Protein AF-Q1D3W8-F1 (afdb_monomer_lite)

Sequence (154 aa):
MIDARYLDVTRPRIMPKLNIAISLLCLLAAVSLGCSSSATGTASRRDAYALASCTDTVSCCVQRNPAVPEACGLTASEAAAYTATMDAAMQHAQDKAKEEEDDAEDGWREHCTNTYVACRDQKKPRWDGDCYACFRYCEGQRQWPFELCSRRSR

Secondary structure (DSSP, 8-state):
-------------------STTTTTSTTSS------------TTSSHHHHT---SSHHHHHHHH-TT-GGGGT--HHHHHHHHHHHHHHHHHHHHHHHHHHHTT-SSHHHHHHHHHHHHHH-SSSPBPS-HHHHHHHHHHHSS--TTTS-B---

Organism: Myxococcus xanthus (strain DK1622) (NCBI:txid246197)

Structure (mmCIF, N/CA/C/O backbone):
data_AF-Q1D3W8-F1
#
_entry.id   AF-Q1D3W8-F1
#
loop_
_atom_site.group_PDB
_atom_site.id
_atom_site.type_symbol
_atom_site.label_atom_id
_atom_site.label_alt_id
_atom_site.label_comp_id
_atom_site.label_asym_id
_atom_site.label_entity_id
_atom_site.label_seq_id
_atom_site.pdbx_PDB_ins_code
_atom_site.Cartn_x
_atom_site.Cartn_y
_atom_site.Cartn_z
_atom_site.occupancy
_atom_site.B_iso_or_equiv
_atom_site.auth_seq_id
_atom_site.auth_comp_id
_atom_site.auth_asym_id
_atom_site.auth_atom_id
_atom_site.pdbx_PDB_model_num
ATOM 1 N N . MET A 1 1 ? -41.677 -79.285 1.539 1.00 35.38 1 MET A N 1
ATOM 2 C CA . MET A 1 1 ? -41.194 -79.865 2.807 1.00 35.38 1 MET A CA 1
ATOM 3 C C . MET A 1 1 ? -40.603 -78.741 3.650 1.00 35.38 1 MET A C 1
ATOM 5 O O . MET A 1 1 ? -39.560 -78.228 3.288 1.00 35.38 1 MET A O 1
ATOM 9 N N . ILE A 1 2 ? -41.363 -78.364 4.684 1.00 40.16 2 ILE A N 1
ATOM 10 C CA . ILE A 1 2 ? -41.012 -77.828 6.016 1.00 40.16 2 ILE A CA 1
ATOM 11 C C . ILE A 1 2 ? -40.149 -76.551 6.133 1.00 40.16 2 ILE A C 1
ATOM 13 O O . ILE A 1 2 ? -38.942 -76.550 5.915 1.00 40.16 2 ILE A O 1
ATOM 17 N N . ASP A 1 3 ? -40.848 -75.506 6.592 1.00 30.25 3 ASP A N 1
ATOM 18 C CA . ASP A 1 3 ? -40.432 -74.233 7.186 1.00 30.25 3 ASP A CA 1
ATOM 19 C C . ASP A 1 3 ? -39.295 -74.303 8.219 1.00 30.25 3 ASP A C 1
ATOM 21 O O . ASP A 1 3 ? -39.303 -75.133 9.126 1.00 30.25 3 ASP A O 1
ATOM 25 N N . ALA A 1 4 ? -38.403 -73.309 8.167 1.00 36.09 4 ALA A N 1
ATOM 26 C CA . ALA A 1 4 ? -37.430 -72.994 9.211 1.00 36.09 4 ALA A CA 1
ATOM 27 C C . ALA A 1 4 ? -37.754 -71.624 9.847 1.00 36.09 4 ALA A C 1
ATOM 29 O O . ALA A 1 4 ? -37.249 -70.580 9.439 1.00 36.09 4 ALA A O 1
ATOM 30 N N . ARG A 1 5 ? -38.613 -71.636 10.868 1.00 43.34 5 ARG A N 1
ATOM 31 C CA . ARG A 1 5 ? -38.660 -70.655 11.972 1.00 43.34 5 ARG A CA 1
ATOM 32 C C . ARG A 1 5 ? -38.143 -71.417 13.208 1.00 43.34 5 ARG A C 1
ATOM 34 O O . ARG A 1 5 ? -38.392 -72.610 13.287 1.00 43.34 5 ARG A O 1
ATOM 41 N N . TYR A 1 6 ? -37.455 -70.913 14.227 1.00 38.12 6 TYR A N 1
ATOM 42 C CA . TYR A 1 6 ? -37.295 -69.600 14.857 1.00 38.12 6 TYR A CA 1
ATOM 43 C C . TYR A 1 6 ? -36.275 -69.874 16.002 1.00 38.12 6 TYR A C 1
ATOM 45 O O . TYR A 1 6 ? -36.402 -70.912 16.647 1.00 38.12 6 TYR A O 1
ATOM 53 N N . LEU A 1 7 ? -35.191 -69.125 16.219 1.00 41.69 7 LEU A N 1
ATOM 54 C CA . LEU A 1 7 ? -35.002 -68.107 17.281 1.00 41.69 7 LEU A CA 1
ATOM 55 C C . LEU A 1 7 ? -33.480 -67.837 17.305 1.00 41.69 7 LEU A C 1
ATOM 57 O O . LEU A 1 7 ? -32.701 -68.782 17.366 1.00 41.69 7 LEU A O 1
ATOM 61 N N . ASP A 1 8 ? -33.006 -66.650 16.940 1.00 39.00 8 ASP A N 1
ATOM 62 C CA . ASP A 1 8 ? -32.802 -65.473 17.802 1.00 39.00 8 ASP A CA 1
ATOM 63 C C . ASP A 1 8 ? -31.707 -65.668 18.871 1.00 39.00 8 ASP A C 1
ATOM 65 O O . ASP A 1 8 ? -31.809 -66.547 19.723 1.00 39.00 8 ASP A O 1
ATOM 69 N N . VAL A 1 9 ? -30.674 -64.816 18.788 1.00 41.97 9 VAL A N 1
ATOM 70 C CA . VAL A 1 9 ? -30.080 -64.004 19.873 1.00 41.97 9 VAL A CA 1
ATOM 71 C C . VAL A 1 9 ? -28.566 -63.776 19.625 1.00 41.97 9 VAL A C 1
ATOM 73 O O . VAL A 1 9 ? -27.784 -64.705 19.458 1.00 41.97 9 VAL A O 1
ATOM 76 N N . THR A 1 10 ? -28.212 -62.480 19.583 1.00 41.56 10 THR A N 1
ATOM 77 C CA . THR A 1 10 ? -26.896 -61.802 19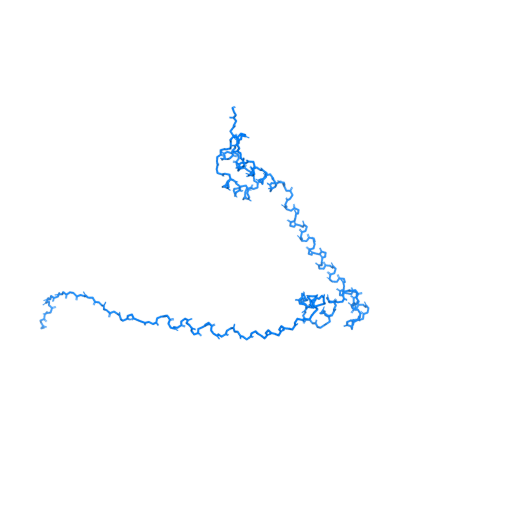.744 1.00 41.56 10 THR A CA 1
ATOM 78 C C . THR A 1 10 ? -25.791 -61.850 18.661 1.00 41.56 10 THR A C 1
ATOM 80 O O . THR A 1 10 ? -24.896 -62.687 18.633 1.00 41.56 10 THR A O 1
ATOM 83 N N . ARG A 1 11 ? -25.732 -60.757 17.874 1.00 45.66 11 ARG A N 1
ATOM 84 C CA . ARG A 1 11 ? -24.494 -60.102 17.364 1.00 45.66 11 ARG A CA 1
ATOM 85 C C . ARG A 1 11 ? -23.632 -59.598 18.551 1.00 45.66 11 ARG A C 1
ATOM 87 O O . ARG A 1 11 ? -24.236 -59.208 19.548 1.00 45.66 11 ARG A O 1
ATOM 94 N N . PRO A 1 12 ? -22.281 -59.495 18.455 1.00 45.91 12 PRO A N 1
ATOM 95 C CA . PRO A 1 12 ? -21.627 -58.518 17.569 1.00 45.91 12 PRO A CA 1
ATOM 96 C C . PRO A 1 12 ? -20.329 -58.962 16.858 1.00 45.91 12 PRO A C 1
ATOM 98 O O . PRO A 1 12 ? -19.576 -59.819 17.305 1.00 45.91 12 PRO A O 1
ATOM 101 N N . ARG A 1 13 ? -20.069 -58.291 15.724 1.00 52.28 13 ARG A N 1
ATOM 102 C CA . ARG A 1 13 ? -18.832 -58.331 14.925 1.00 52.28 13 ARG A CA 1
ATOM 103 C C . ARG A 1 13 ? -17.645 -57.797 15.730 1.00 52.28 13 ARG A C 1
ATOM 105 O O . ARG A 1 13 ? -17.684 -56.651 16.170 1.00 52.28 13 ARG A O 1
ATOM 112 N N . ILE A 1 14 ? -16.561 -58.563 15.790 1.00 49.25 14 ILE A N 1
ATOM 113 C CA . ILE A 1 14 ? -15.244 -58.093 16.233 1.00 49.25 14 ILE A CA 1
ATOM 114 C C . ILE A 1 14 ? -14.344 -58.062 14.989 1.00 49.25 14 ILE A C 1
ATOM 116 O O . ILE A 1 14 ? -13.954 -59.105 14.474 1.00 49.25 14 ILE A O 1
ATOM 120 N N . MET A 1 15 ? -14.081 -56.864 14.458 1.00 51.84 15 MET A N 1
ATOM 121 C CA . MET A 1 15 ? -13.078 -56.631 13.408 1.00 51.84 15 MET A CA 1
ATOM 122 C C . MET A 1 15 ? -11.707 -56.416 14.067 1.00 51.84 15 MET A C 1
ATOM 124 O O . MET A 1 15 ? -11.631 -55.665 15.046 1.00 51.84 15 MET A O 1
ATOM 128 N N . PRO A 1 16 ? -10.620 -57.016 13.552 1.00 48.94 16 PRO A N 1
ATOM 129 C CA . PRO A 1 16 ? -9.283 -56.777 14.076 1.00 48.94 16 PRO A CA 1
ATOM 130 C C . PRO A 1 16 ? -8.815 -55.356 13.728 1.00 48.94 16 PRO A C 1
ATOM 132 O O . PRO A 1 16 ? -8.608 -55.002 12.569 1.00 48.94 16 PRO A O 1
ATOM 135 N N . LYS A 1 17 ? -8.645 -54.538 14.771 1.00 51.78 17 LYS A N 1
ATOM 136 C CA . LYS A 1 17 ? -7.825 -53.323 14.770 1.00 51.78 17 LYS A CA 1
ATOM 137 C C . LYS A 1 17 ? -6.354 -53.730 14.657 1.00 51.78 17 LYS A C 1
ATOM 139 O O . LYS A 1 17 ? -5.871 -54.347 15.598 1.00 51.78 17 LYS A O 1
ATOM 144 N N . LEU A 1 18 ? -5.646 -53.329 13.598 1.00 50.81 18 LEU A N 1
ATOM 145 C CA . LEU A 1 18 ? -4.261 -52.832 13.681 1.00 50.81 18 LEU A CA 1
ATOM 146 C C . LEU A 1 18 ? -3.750 -52.333 12.316 1.00 50.81 18 LEU A C 1
ATOM 148 O O . LEU A 1 18 ? -4.021 -52.940 11.288 1.00 50.81 18 LEU A O 1
ATOM 152 N N . ASN A 1 19 ? -2.923 -51.284 12.367 1.00 54.88 19 ASN A N 1
ATOM 153 C CA . ASN A 1 19 ? -1.939 -50.866 11.353 1.00 54.88 19 ASN A CA 1
ATOM 154 C C . ASN A 1 19 ? -2.360 -49.951 10.191 1.00 54.88 19 ASN A C 1
ATOM 156 O O . ASN A 1 19 ? -1.975 -50.169 9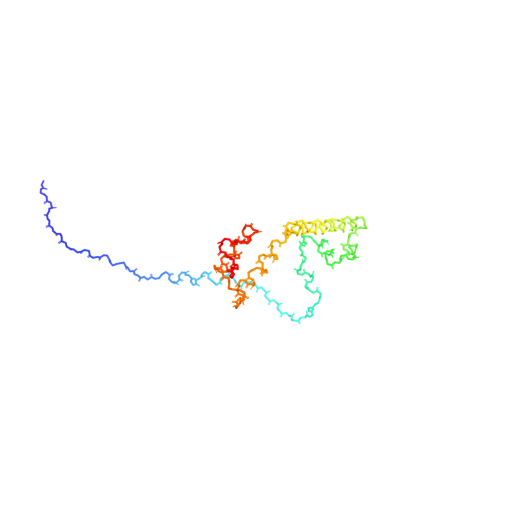.050 1.00 54.88 19 ASN A O 1
ATOM 160 N N . ILE A 1 20 ? -2.998 -48.818 10.505 1.00 55.69 20 ILE A N 1
ATOM 161 C CA . ILE A 1 20 ? -2.997 -47.631 9.616 1.00 55.69 20 ILE A CA 1
ATOM 162 C C . ILE A 1 20 ? -1.779 -46.718 9.895 1.00 55.69 20 ILE A C 1
ATOM 164 O O . ILE A 1 20 ? -1.307 -46.012 9.010 1.00 55.69 20 ILE A O 1
ATOM 168 N N . ALA A 1 21 ? -1.192 -46.782 11.096 1.00 55.66 21 ALA A N 1
ATOM 169 C CA . ALA A 1 21 ? -0.099 -45.893 11.510 1.00 55.66 21 ALA A CA 1
ATOM 170 C C . ALA A 1 21 ? 1.268 -46.193 10.858 1.00 55.66 21 ALA A C 1
ATOM 172 O O . ALA A 1 21 ? 2.124 -45.317 10.813 1.00 55.66 21 ALA A O 1
ATOM 173 N N . ILE A 1 22 ? 1.483 -47.403 10.326 1.00 53.94 22 ILE A N 1
ATOM 174 C CA . ILE A 1 22 ? 2.784 -47.804 9.754 1.00 53.94 22 ILE A CA 1
ATOM 175 C C . ILE A 1 22 ? 2.939 -47.310 8.303 1.00 53.94 22 ILE A C 1
ATOM 177 O O . ILE A 1 22 ? 4.043 -46.987 7.878 1.00 53.94 22 ILE A O 1
ATOM 181 N N . SER A 1 23 ? 1.838 -47.162 7.555 1.00 52.19 23 SER A N 1
ATOM 182 C CA . SER A 1 23 ? 1.871 -46.707 6.152 1.00 52.19 23 SER A CA 1
ATOM 183 C C . SER A 1 23 ? 2.212 -45.217 5.989 1.00 52.19 23 SER A C 1
ATOM 185 O O . SER A 1 23 ? 2.743 -44.818 4.958 1.00 52.19 23 SER A O 1
ATOM 187 N N . LEU A 1 24 ? 1.963 -44.391 7.010 1.00 55.06 24 LEU A N 1
ATOM 188 C CA . LEU A 1 24 ? 2.238 -42.947 6.971 1.00 55.06 24 LEU A CA 1
ATOM 189 C C . LEU A 1 24 ? 3.702 -42.577 7.266 1.00 55.06 24 LEU A C 1
ATOM 191 O O . LEU A 1 24 ? 4.128 -41.480 6.919 1.00 55.06 24 LEU A O 1
ATOM 195 N N . LEU A 1 25 ? 4.491 -43.481 7.853 1.00 53.31 25 LEU A N 1
ATOM 196 C CA . LEU A 1 25 ? 5.896 -43.224 8.199 1.00 53.31 25 LEU A CA 1
ATOM 197 C C . LEU A 1 25 ? 6.873 -43.440 7.029 1.00 53.31 25 LEU A C 1
ATOM 199 O O . LEU A 1 25 ? 7.966 -42.884 7.047 1.00 53.31 25 LEU A O 1
ATOM 203 N N . CYS A 1 26 ? 6.488 -44.178 5.983 1.00 49.09 26 CYS A N 1
ATOM 204 C CA . CYS A 1 26 ? 7.354 -44.419 4.820 1.00 49.09 26 CYS A CA 1
ATOM 205 C C . CYS A 1 26 ? 7.284 -43.325 3.739 1.00 49.09 26 CYS A C 1
ATOM 207 O O . CYS A 1 26 ? 8.179 -43.248 2.902 1.00 49.09 26 CYS A O 1
ATOM 209 N N . LEU A 1 27 ? 6.266 -42.459 3.752 1.00 50.00 27 LEU A N 1
ATOM 210 C CA . LEU A 1 27 ? 6.084 -41.408 2.738 1.00 50.00 27 LEU A CA 1
ATOM 211 C C . LEU A 1 27 ? 6.847 -40.102 3.034 1.00 50.00 27 LEU A C 1
ATOM 213 O O . LEU A 1 27 ? 6.928 -39.240 2.166 1.00 50.00 27 LEU A O 1
ATOM 217 N N . LEU A 1 28 ? 7.449 -39.956 4.220 1.00 56.69 28 LEU A N 1
ATOM 218 C CA . LEU A 1 28 ? 8.153 -38.731 4.637 1.00 56.69 28 LEU A CA 1
ATOM 219 C C . LEU A 1 28 ? 9.679 -38.758 4.415 1.00 56.69 28 LEU A C 1
ATOM 221 O O . LEU A 1 28 ? 10.345 -37.765 4.686 1.00 56.69 28 LEU A O 1
ATOM 225 N N . ALA A 1 29 ? 10.249 -39.855 3.906 1.00 55.72 29 ALA A N 1
ATOM 226 C CA . ALA A 1 29 ? 11.705 -40.031 3.814 1.00 55.72 29 ALA A CA 1
ATOM 227 C C . ALA A 1 29 ? 12.320 -39.759 2.422 1.00 55.72 29 ALA A C 1
ATOM 229 O O . ALA A 1 29 ? 13.510 -39.992 2.234 1.00 55.72 29 ALA A O 1
ATOM 230 N N . ALA A 1 30 ? 11.548 -39.272 1.441 1.00 55.53 30 ALA A N 1
ATOM 231 C CA . ALA A 1 30 ? 12.008 -39.142 0.049 1.00 55.53 30 ALA A CA 1
ATOM 232 C C . ALA A 1 30 ? 12.100 -37.697 -0.492 1.00 55.53 30 ALA A C 1
ATOM 234 O O . ALA A 1 30 ? 12.160 -37.510 -1.704 1.00 55.53 30 ALA A O 1
ATOM 235 N N . VAL A 1 31 ? 12.144 -36.668 0.368 1.00 57.97 31 VAL A N 1
ATOM 236 C CA . VAL A 1 31 ? 12.317 -35.259 -0.061 1.00 57.97 31 VAL A CA 1
ATOM 237 C C . VAL A 1 31 ? 13.461 -34.578 0.699 1.00 57.97 31 VAL A C 1
ATOM 239 O O . VAL A 1 31 ? 13.290 -33.556 1.354 1.00 57.97 31 VAL A O 1
ATOM 242 N N . SER A 1 32 ? 14.663 -35.150 0.627 1.00 62.38 32 SER A N 1
ATOM 243 C CA . SER A 1 32 ? 15.880 -34.478 1.104 1.00 62.38 32 SER A CA 1
ATOM 244 C C . SER A 1 32 ? 17.098 -34.822 0.244 1.00 62.38 32 SER A C 1
ATOM 246 O O . SER A 1 32 ? 18.098 -35.346 0.725 1.00 62.38 32 SER A O 1
ATOM 248 N N . LEU A 1 33 ? 17.011 -34.502 -1.047 1.00 60.25 33 LEU A N 1
ATOM 249 C CA . LEU A 1 33 ? 18.172 -34.318 -1.924 1.00 60.25 33 LEU A CA 1
ATOM 250 C C . LEU A 1 33 ? 18.248 -32.837 -2.326 1.00 60.25 33 LEU A C 1
ATOM 252 O O . LEU A 1 33 ? 18.194 -32.476 -3.495 1.00 60.25 33 LEU A O 1
ATOM 256 N N . GLY A 1 34 ? 18.324 -31.967 -1.317 1.00 55.47 34 GLY A N 1
ATOM 257 C CA . GLY A 1 34 ? 18.791 -30.593 -1.473 1.00 55.47 34 GLY A CA 1
ATOM 258 C C . GLY A 1 34 ? 20.296 -30.573 -1.234 1.00 55.47 34 GLY A C 1
ATOM 259 O O . GLY A 1 34 ? 20.751 -30.819 -0.119 1.00 55.47 34 GLY A O 1
ATOM 260 N N . CYS A 1 35 ? 21.080 -30.327 -2.280 1.00 58.41 35 CYS A N 1
ATOM 261 C CA . CYS A 1 35 ? 22.530 -30.195 -2.181 1.00 58.41 35 CYS A CA 1
ATOM 262 C C . CYS A 1 35 ? 22.870 -28.832 -1.547 1.00 58.41 35 CYS A C 1
ATOM 264 O O . CYS A 1 35 ? 23.076 -27.844 -2.247 1.00 58.41 35 CYS A O 1
ATOM 266 N N . SER A 1 36 ? 22.879 -28.745 -0.214 1.00 51.69 36 SER A N 1
ATOM 267 C CA . SER A 1 36 ? 23.305 -27.541 0.512 1.00 51.69 36 SER A CA 1
ATOM 268 C C . SER A 1 36 ? 24.830 -27.493 0.620 1.00 51.69 36 SER A C 1
ATOM 270 O O . SER A 1 36 ? 25.419 -27.970 1.587 1.00 51.69 36 SER A O 1
ATOM 272 N N . SER A 1 37 ? 25.491 -26.893 -0.369 1.00 59.91 37 SER A N 1
ATOM 273 C CA . SER A 1 37 ? 26.882 -26.449 -0.229 1.00 59.91 37 SER A CA 1
ATOM 274 C C . SER A 1 37 ? 26.911 -25.069 0.431 1.00 59.91 37 SER A C 1
ATOM 276 O O . SER A 1 37 ? 26.940 -24.043 -0.244 1.00 59.91 37 SER A O 1
ATOM 278 N N . SER A 1 38 ? 26.903 -25.036 1.764 1.00 52.66 38 SER A N 1
ATOM 279 C CA . SER A 1 38 ? 27.143 -23.806 2.526 1.00 52.66 38 SER A CA 1
ATOM 280 C C . SER A 1 38 ? 28.644 -23.618 2.736 1.00 52.66 38 SER A C 1
ATOM 282 O O . SER A 1 38 ? 29.230 -24.196 3.646 1.00 52.66 38 SER A O 1
ATOM 284 N N . ALA A 1 39 ? 29.270 -22.797 1.891 1.00 56.78 39 ALA A N 1
ATOM 285 C CA . ALA A 1 39 ? 30.585 -22.220 2.152 1.00 56.78 39 ALA A CA 1
ATOM 286 C C . ALA A 1 39 ? 30.415 -20.709 2.344 1.00 56.78 39 ALA A C 1
ATOM 288 O O . ALA A 1 39 ? 30.106 -19.976 1.402 1.00 56.78 39 ALA A O 1
ATOM 289 N N . THR A 1 40 ? 30.584 -20.253 3.584 1.00 55.50 40 THR A N 1
ATOM 290 C CA . THR A 1 40 ? 30.511 -18.848 3.991 1.00 55.50 40 THR A CA 1
ATOM 291 C C . THR A 1 40 ? 31.607 -18.057 3.278 1.00 55.50 40 THR A C 1
ATOM 293 O O . THR A 1 40 ? 32.776 -18.114 3.644 1.00 55.50 40 THR A O 1
ATOM 296 N N . GLY A 1 41 ? 31.232 -17.334 2.224 1.00 45.25 41 GLY A N 1
ATOM 297 C CA . GLY A 1 41 ? 32.126 -16.474 1.458 1.00 45.25 41 GLY A CA 1
ATOM 298 C C . GLY A 1 41 ? 31.360 -15.275 0.915 1.00 45.25 41 GLY A C 1
ATOM 299 O O . GLY A 1 41 ? 30.535 -15.435 0.017 1.00 45.25 41 GLY A O 1
ATOM 300 N N . THR A 1 42 ? 31.629 -14.111 1.515 1.00 44.81 42 THR A N 1
ATOM 301 C CA . THR A 1 42 ? 31.351 -12.749 1.020 1.00 44.81 42 THR A CA 1
ATOM 302 C C . THR A 1 42 ? 29.980 -12.541 0.352 1.00 44.81 42 THR A C 1
ATOM 304 O O . THR A 1 42 ? 29.841 -12.427 -0.868 1.00 44.81 42 THR A O 1
ATOM 307 N N . ALA A 1 43 ? 28.946 -12.423 1.188 1.00 53.69 43 ALA A N 1
ATOM 308 C CA . ALA A 1 43 ? 27.640 -11.894 0.802 1.00 53.69 43 ALA A CA 1
ATOM 309 C C . ALA A 1 43 ? 27.769 -10.398 0.469 1.00 53.69 43 ALA A C 1
ATOM 311 O O . ALA A 1 43 ? 27.878 -9.557 1.356 1.00 53.69 43 ALA A O 1
ATOM 312 N N . SER A 1 44 ? 27.856 -10.082 -0.823 1.00 57.34 44 SER A N 1
ATOM 313 C CA . SER A 1 44 ? 27.576 -8.735 -1.344 1.00 57.34 44 SER A CA 1
ATOM 314 C C . SER A 1 44 ? 27.373 -8.746 -2.866 1.00 57.34 44 SER A C 1
ATOM 316 O O . SER A 1 44 ? 26.563 -7.996 -3.391 1.00 57.34 44 SER A O 1
ATOM 318 N N . ARG A 1 45 ? 28.029 -9.658 -3.608 1.00 50.44 45 ARG A N 1
ATOM 319 C CA . ARG A 1 45 ? 27.764 -9.847 -5.054 1.00 50.44 45 ARG A CA 1
ATOM 320 C C . ARG A 1 45 ? 26.762 -10.956 -5.370 1.00 50.44 45 ARG A C 1
ATOM 322 O O . ARG A 1 45 ? 26.152 -10.896 -6.434 1.00 50.44 45 ARG A O 1
ATOM 329 N N . ARG A 1 46 ? 26.633 -11.990 -4.533 1.00 45.91 46 ARG A N 1
ATOM 330 C CA . ARG A 1 46 ? 25.877 -13.208 -4.882 1.00 45.91 46 ARG A CA 1
ATOM 331 C C . ARG A 1 46 ? 24.357 -13.049 -4.834 1.00 45.91 46 ARG A C 1
ATOM 333 O O . ARG A 1 46 ? 23.688 -13.686 -5.637 1.00 45.91 46 ARG A O 1
ATOM 340 N N . ASP A 1 47 ? 23.827 -12.142 -4.023 1.00 49.88 47 ASP A N 1
ATOM 341 C CA . ASP A 1 47 ? 22.371 -11.975 -3.887 1.00 49.88 47 ASP A CA 1
ATOM 342 C C . ASP A 1 47 ? 21.723 -11.397 -5.154 1.00 49.88 47 ASP A C 1
ATOM 344 O O . ASP A 1 47 ? 20.636 -11.806 -5.547 1.00 49.88 47 ASP A O 1
ATOM 348 N N . ALA A 1 48 ? 22.452 -10.561 -5.899 1.00 50.34 48 ALA A N 1
ATOM 349 C CA . ALA A 1 48 ? 22.001 -10.085 -7.206 1.00 50.34 48 ALA A CA 1
ATOM 350 C C . ALA A 1 48 ? 22.083 -11.156 -8.323 1.00 50.34 48 ALA A C 1
ATOM 352 O O . ALA A 1 48 ? 21.594 -10.909 -9.418 1.00 50.34 48 ALA A O 1
ATOM 353 N N . TYR A 1 49 ? 22.727 -12.317 -8.104 1.00 51.31 49 TYR A N 1
ATOM 354 C CA . TYR A 1 49 ? 22.616 -13.463 -9.029 1.00 51.31 49 TYR A CA 1
ATOM 355 C C . TYR A 1 49 ? 21.354 -14.288 -8.735 1.00 51.31 49 TYR A C 1
ATOM 357 O O . TYR A 1 49 ? 20.813 -14.902 -9.644 1.00 51.31 49 TYR A O 1
ATOM 365 N N . ALA A 1 50 ? 20.893 -14.313 -7.481 1.00 52.19 50 ALA A N 1
ATOM 366 C CA . ALA A 1 50 ? 19.770 -15.143 -7.044 1.00 52.19 50 ALA A CA 1
ATOM 367 C C . ALA A 1 50 ? 18.388 -14.522 -7.333 1.00 52.19 50 ALA A C 1
ATOM 369 O O . ALA A 1 50 ? 17.387 -15.228 -7.300 1.00 52.19 50 ALA A O 1
ATOM 370 N N . LEU A 1 51 ? 18.339 -13.217 -7.625 1.00 57.00 51 LEU A N 1
ATOM 371 C CA . LEU A 1 51 ? 17.126 -12.459 -7.967 1.00 57.00 51 LEU A CA 1
ATOM 372 C C . LEU A 1 51 ? 16.889 -12.305 -9.477 1.00 57.00 51 LEU A C 1
ATOM 374 O O . LEU A 1 51 ? 15.897 -11.700 -9.878 1.00 57.00 51 LEU A O 1
ATOM 378 N N . ALA A 1 52 ? 17.791 -12.814 -10.318 1.00 58.97 52 ALA A N 1
ATOM 379 C CA . ALA A 1 52 ? 17.637 -12.710 -11.759 1.00 58.97 52 ALA A CA 1
ATOM 380 C C . ALA A 1 52 ? 16.565 -13.703 -12.252 1.00 58.97 52 ALA A C 1
ATOM 382 O O . ALA A 1 52 ? 16.741 -14.914 -12.148 1.00 58.97 52 ALA A O 1
ATOM 383 N N . SER A 1 53 ? 15.449 -13.194 -12.780 1.00 71.69 53 SER A N 1
ATOM 384 C CA . SER A 1 53 ? 14.336 -13.970 -13.362 1.00 71.69 53 SER A CA 1
ATOM 385 C C . SER A 1 53 ? 14.544 -14.309 -14.846 1.00 71.69 53 SER A C 1
ATOM 387 O O . SER A 1 53 ? 13.602 -14.670 -15.551 1.00 71.69 53 SER A O 1
ATOM 389 N N . CYS A 1 54 ? 15.760 -14.105 -15.340 1.00 81.12 54 CYS A N 1
ATOM 390 C CA . CYS A 1 54 ? 16.162 -14.300 -16.723 1.00 81.12 54 CYS A CA 1
ATOM 391 C C . CYS A 1 54 ? 16.035 -15.762 -17.188 1.00 81.12 54 CYS A C 1
ATOM 393 O O . CYS A 1 54 ? 16.238 -16.705 -16.423 1.00 81.12 54 CYS A O 1
ATOM 395 N N . THR A 1 55 ? 15.726 -15.947 -18.472 1.00 82.12 55 THR A N 1
ATOM 396 C CA . THR A 1 55 ? 15.531 -17.265 -19.102 1.00 82.12 55 THR A CA 1
ATOM 397 C C . THR A 1 55 ? 16.697 -17.681 -20.000 1.00 82.12 55 THR A C 1
ATOM 399 O O . THR A 1 55 ? 16.908 -18.873 -20.216 1.00 82.12 55 THR A O 1
ATOM 402 N N . ASP A 1 56 ? 17.488 -16.721 -20.479 1.00 85.75 56 ASP A N 1
ATOM 403 C CA . ASP A 1 56 ? 18.671 -16.938 -21.310 1.00 85.75 56 ASP A CA 1
ATOM 404 C C . ASP A 1 56 ? 19.919 -16.239 -20.742 1.00 85.75 56 ASP A C 1
ATOM 406 O O . ASP A 1 56 ? 19.848 -15.326 -19.915 1.00 85.75 56 ASP A O 1
ATOM 410 N N . THR A 1 57 ? 21.095 -16.678 -21.196 1.00 86.38 57 THR A N 1
ATOM 411 C CA . THR A 1 57 ? 22.392 -16.211 -20.686 1.00 86.38 57 THR A CA 1
ATOM 412 C C . THR A 1 57 ? 22.638 -14.721 -20.917 1.00 86.38 57 THR A C 1
ATOM 414 O O . THR A 1 57 ? 23.315 -14.091 -20.102 1.00 86.38 57 THR A O 1
ATOM 417 N N . VAL A 1 58 ? 22.104 -14.152 -22.003 1.00 87.44 58 VAL A N 1
ATOM 418 C CA . VAL A 1 58 ? 22.272 -12.732 -22.335 1.00 87.44 58 VAL A CA 1
ATOM 419 C C . VAL A 1 58 ? 21.389 -11.896 -21.415 1.00 87.44 58 VAL A C 1
ATOM 421 O O . VAL A 1 58 ? 21.902 -11.003 -20.743 1.00 87.44 58 VAL A O 1
ATOM 424 N N . SER A 1 59 ? 20.114 -12.258 -21.266 1.00 84.19 59 SER A N 1
ATOM 425 C CA . SER A 1 59 ? 19.187 -11.630 -20.318 1.00 84.19 59 SER A CA 1
ATOM 426 C C . SER A 1 59 ? 19.709 -11.686 -18.881 1.00 84.19 59 SER A C 1
ATOM 428 O O . SER A 1 59 ? 19.643 -10.691 -18.160 1.00 84.19 59 SER A O 1
ATOM 430 N N . CYS A 1 60 ? 20.304 -12.809 -18.465 1.00 87.31 60 CYS A N 1
ATOM 431 C CA . CYS A 1 60 ? 20.921 -12.923 -17.142 1.00 87.31 60 CYS A CA 1
ATOM 432 C C . CYS A 1 60 ? 22.127 -12.004 -16.969 1.00 87.31 60 CYS A C 1
ATOM 434 O O . CYS A 1 60 ? 22.318 -11.412 -15.904 1.00 87.31 60 CYS A O 1
ATOM 436 N N . CYS A 1 61 ? 22.953 -11.881 -18.006 1.00 89.06 61 CYS A N 1
ATOM 437 C CA . CYS A 1 61 ? 24.091 -10.980 -17.978 1.00 89.06 61 CYS A CA 1
ATOM 438 C C . CYS A 1 61 ? 23.639 -9.515 -17.903 1.00 89.06 61 CYS A C 1
ATOM 440 O O . CYS A 1 61 ? 24.186 -8.765 -17.093 1.00 89.06 61 CYS A O 1
ATOM 442 N N . VAL A 1 62 ? 22.621 -9.122 -18.676 1.00 87.88 62 VAL A N 1
ATOM 443 C CA . VAL A 1 62 ? 22.085 -7.752 -18.696 1.00 87.88 62 VAL A CA 1
ATOM 444 C C . VAL A 1 62 ? 21.426 -7.399 -17.370 1.00 87.88 62 VAL A C 1
ATOM 446 O O . VAL A 1 62 ? 21.765 -6.378 -16.781 1.00 87.88 62 VAL A O 1
ATOM 449 N N . GLN A 1 63 ? 20.561 -8.269 -16.839 1.00 84.06 63 GLN A N 1
ATOM 450 C CA . GLN A 1 63 ? 19.906 -8.049 -15.543 1.00 84.06 63 GLN A CA 1
ATOM 451 C C . GLN A 1 63 ? 20.925 -7.871 -14.412 1.00 84.06 63 GLN A C 1
ATOM 453 O O . GLN A 1 63 ? 20.684 -7.167 -13.433 1.00 84.06 63 GLN A O 1
ATOM 458 N N . ARG A 1 64 ? 22.099 -8.484 -14.566 1.00 84.62 64 ARG A N 1
ATOM 459 C CA . ARG A 1 64 ? 23.197 -8.369 -13.620 1.00 84.62 64 ARG A CA 1
ATOM 460 C C . ARG A 1 64 ? 24.117 -7.170 -13.851 1.00 84.62 64 ARG A C 1
ATOM 462 O O . ARG A 1 64 ? 24.755 -6.705 -12.906 1.00 84.62 64 ARG A O 1
ATOM 469 N N . ASN A 1 65 ? 24.202 -6.685 -15.082 1.00 84.88 65 ASN A N 1
ATOM 470 C CA . ASN A 1 65 ? 25.051 -5.565 -15.469 1.00 84.88 65 ASN A CA 1
ATOM 471 C C . ASN A 1 65 ? 24.225 -4.514 -16.231 1.00 84.88 65 ASN A C 1
ATOM 473 O O . ASN A 1 65 ? 24.547 -4.203 -17.379 1.00 84.88 65 ASN A O 1
ATOM 477 N N . PRO A 1 66 ? 23.181 -3.933 -15.608 1.00 80.19 66 PRO A N 1
ATOM 478 C CA . PRO A 1 66 ? 22.231 -3.067 -16.311 1.00 80.19 66 PRO A CA 1
ATOM 479 C C . PRO A 1 66 ? 22.870 -1.779 -16.849 1.00 80.19 66 PRO A C 1
ATOM 481 O O . PRO A 1 66 ? 22.357 -1.184 -17.786 1.00 80.19 66 PRO A O 1
ATOM 484 N 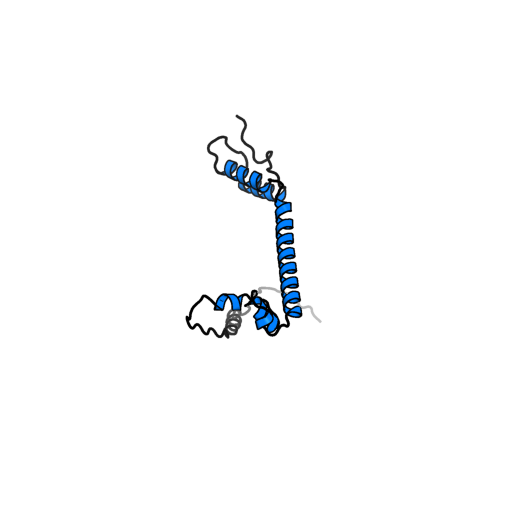N . ALA A 1 67 ? 24.005 -1.357 -16.284 1.00 83.88 67 ALA A N 1
ATOM 485 C CA . ALA A 1 67 ? 24.733 -0.171 -16.729 1.00 83.88 67 ALA A CA 1
ATOM 486 C C . ALA A 1 67 ? 25.606 -0.398 -17.979 1.00 83.88 67 ALA A C 1
ATOM 488 O O . ALA A 1 67 ? 26.056 0.580 -18.568 1.00 83.88 67 ALA A O 1
ATOM 489 N N . VAL A 1 68 ? 25.900 -1.654 -18.346 1.00 86.19 68 VAL A N 1
ATOM 490 C CA . VAL A 1 68 ? 26.806 -2.008 -19.461 1.00 86.19 68 VAL A CA 1
ATOM 491 C C . VAL A 1 68 ? 26.318 -3.251 -20.234 1.00 86.19 68 VAL A C 1
ATOM 493 O O . VAL A 1 68 ? 27.019 -4.265 -20.291 1.00 86.19 68 VAL A O 1
ATOM 496 N N . PRO A 1 69 ? 25.109 -3.221 -20.823 1.00 84.06 69 PRO A N 1
ATOM 497 C CA . PRO A 1 69 ? 24.532 -4.357 -21.552 1.00 84.06 69 PRO A CA 1
ATOM 498 C C . PRO A 1 69 ? 25.379 -4.821 -22.751 1.00 84.06 69 PRO A C 1
ATOM 500 O O . PRO A 1 69 ? 25.376 -6.004 -23.085 1.00 84.06 69 PRO A O 1
ATOM 503 N N . GLU A 1 70 ? 26.169 -3.942 -23.370 1.00 86.00 70 GLU A N 1
ATOM 504 C CA . GLU A 1 70 ? 27.057 -4.283 -24.491 1.00 86.00 70 GLU A CA 1
ATOM 505 C C . GLU A 1 70 ? 28.154 -5.277 -24.072 1.00 86.00 70 GLU A C 1
ATOM 507 O O . GLU A 1 70 ? 28.609 -6.096 -24.872 1.00 86.00 70 GLU A O 1
ATOM 512 N N . ALA A 1 71 ? 28.537 -5.281 -22.788 1.00 86.69 71 ALA A N 1
ATOM 513 C CA . ALA A 1 71 ? 29.486 -6.249 -22.238 1.00 86.69 71 ALA A CA 1
ATOM 514 C C . ALA A 1 71 ? 28.931 -7.688 -22.217 1.00 86.69 71 ALA A C 1
ATOM 516 O O . ALA A 1 71 ? 29.690 -8.637 -22.025 1.00 86.69 71 ALA A O 1
ATOM 517 N N . CYS A 1 72 ? 27.625 -7.859 -22.440 1.00 88.75 72 CYS A N 1
ATOM 518 C CA . CYS A 1 72 ? 26.945 -9.150 -22.504 1.00 88.75 72 CYS A CA 1
ATOM 519 C C . CYS A 1 72 ? 26.888 -9.749 -23.917 1.00 88.75 72 CYS A C 1
ATOM 521 O O . CYS A 1 72 ? 26.166 -10.719 -24.141 1.00 88.75 72 CYS A O 1
ATOM 523 N N . GLY A 1 73 ? 27.656 -9.191 -24.861 1.00 88.00 73 GLY A N 1
ATOM 524 C CA . GLY A 1 73 ? 27.695 -9.649 -26.252 1.00 88.00 73 GLY A CA 1
ATOM 525 C C . GLY A 1 73 ? 26.593 -9.051 -27.125 1.00 88.00 73 GLY A C 1
ATOM 526 O O . GLY A 1 73 ? 26.363 -9.546 -28.224 1.00 88.00 73 GLY A O 1
ATOM 527 N N . LEU A 1 74 ? 25.927 -7.999 -26.644 1.00 86.56 74 LEU A N 1
ATOM 528 C CA . LEU A 1 74 ? 24.939 -7.240 -27.400 1.00 86.56 74 LEU A CA 1
ATOM 529 C C . LEU A 1 74 ? 25.628 -6.178 -28.253 1.00 86.56 74 LEU A C 1
ATOM 531 O O . LEU A 1 74 ? 26.525 -5.472 -27.788 1.00 86.56 74 LEU A O 1
ATOM 535 N N . THR A 1 75 ? 25.172 -6.013 -29.491 1.00 89.00 75 THR A N 1
ATOM 536 C CA . THR A 1 75 ? 25.481 -4.802 -30.258 1.00 89.00 75 THR A CA 1
ATOM 537 C C . THR A 1 75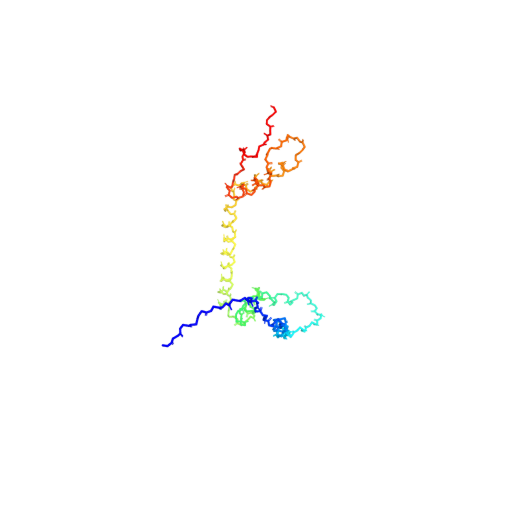 ? 24.819 -3.584 -29.610 1.00 89.00 75 THR A C 1
ATOM 539 O O . THR A 1 75 ? 23.830 -3.713 -28.890 1.00 89.00 75 THR A O 1
ATOM 542 N N . ALA A 1 76 ? 25.316 -2.377 -29.900 1.00 84.88 76 ALA A N 1
ATOM 543 C CA . ALA A 1 76 ? 24.749 -1.140 -29.350 1.00 84.88 76 ALA A CA 1
ATOM 544 C C . ALA A 1 76 ? 23.237 -0.999 -29.629 1.00 84.88 76 ALA A C 1
ATOM 546 O O . ALA A 1 76 ? 22.482 -0.546 -28.773 1.00 84.88 76 ALA A O 1
ATOM 547 N N . SER A 1 77 ? 22.775 -1.431 -30.809 1.00 84.81 77 SER A N 1
ATOM 548 C CA . SER A 1 77 ? 21.351 -1.419 -31.167 1.00 84.81 77 SER A CA 1
ATOM 549 C C . SER A 1 77 ? 20.522 -2.424 -30.371 1.00 84.81 77 SER A C 1
ATOM 55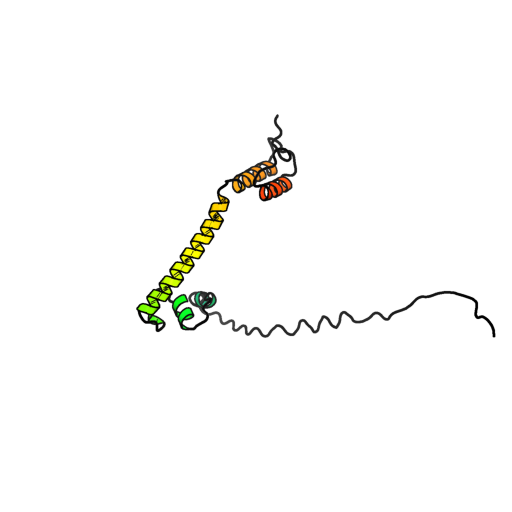1 O O . SER A 1 77 ? 19.391 -2.122 -30.000 1.00 84.81 77 SER A O 1
ATOM 553 N N . GLU A 1 78 ? 21.066 -3.611 -30.102 1.00 85.94 78 GLU A N 1
ATOM 554 C CA . GLU A 1 78 ? 20.363 -4.631 -29.322 1.00 85.94 78 GLU A CA 1
ATOM 555 C C . GLU A 1 78 ? 20.327 -4.232 -27.846 1.00 85.94 78 GLU A C 1
ATOM 557 O O . GLU A 1 78 ? 19.269 -4.288 -27.230 1.00 85.94 78 GLU A O 1
ATOM 562 N N . ALA A 1 79 ? 21.439 -3.734 -27.301 1.00 86.19 79 ALA A N 1
ATOM 563 C CA . ALA A 1 79 ? 21.520 -3.187 -25.950 1.00 86.19 79 ALA A CA 1
ATOM 564 C C . ALA A 1 79 ? 20.465 -2.100 -25.696 1.00 86.19 79 ALA A C 1
ATOM 566 O O . ALA A 1 79 ? 19.726 -2.189 -24.717 1.00 86.19 79 ALA A O 1
ATOM 567 N N . ALA A 1 80 ? 20.346 -1.131 -26.609 1.00 84.25 80 ALA A N 1
ATOM 568 C CA . ALA A 1 80 ? 19.344 -0.072 -26.520 1.00 84.25 80 ALA A CA 1
ATOM 569 C C . ALA A 1 80 ? 17.904 -0.608 -26.579 1.00 84.25 80 ALA A C 1
ATOM 571 O O . ALA A 1 80 ? 17.027 -0.106 -25.879 1.00 84.25 80 ALA A O 1
ATOM 572 N N . ALA A 1 81 ? 17.646 -1.636 -27.393 1.00 85.50 81 ALA A N 1
ATOM 573 C CA . ALA A 1 81 ? 16.336 -2.277 -27.439 1.00 85.50 81 ALA A CA 1
ATOM 574 C C . ALA A 1 81 ? 16.022 -3.001 -26.119 1.00 85.50 81 ALA A C 1
ATOM 576 O O . ALA A 1 81 ? 14.926 -2.847 -25.581 1.00 85.50 81 ALA A O 1
ATOM 577 N N . TYR A 1 82 ? 16.988 -3.738 -25.561 1.00 82.00 82 TYR A N 1
ATOM 578 C CA . TYR A 1 82 ? 16.826 -4.435 -24.285 1.00 82.00 82 TYR A CA 1
ATOM 579 C C . TYR A 1 82 ? 16.542 -3.466 -23.135 1.00 82.00 82 TYR A C 1
ATOM 581 O O . TYR A 1 82 ? 15.570 -3.671 -22.406 1.00 82.00 82 TYR A O 1
ATOM 589 N N . THR A 1 83 ? 17.319 -2.390 -22.985 1.00 82.00 83 THR A N 1
ATOM 590 C CA . THR A 1 83 ? 17.082 -1.401 -21.921 1.00 82.00 83 THR A CA 1
ATOM 591 C C . THR A 1 83 ? 15.738 -0.703 -22.092 1.00 82.00 83 THR A C 1
ATOM 593 O O . THR A 1 83 ? 14.982 -0.630 -21.129 1.00 82.00 83 THR A O 1
ATOM 596 N N . ALA A 1 84 ? 15.367 -0.322 -23.318 1.00 85.12 84 ALA A N 1
ATOM 597 C CA . ALA A 1 84 ? 14.061 0.274 -23.592 1.00 85.12 84 ALA A CA 1
ATOM 598 C C . ALA A 1 84 ? 12.894 -0.648 -23.197 1.00 85.12 84 ALA A C 1
ATOM 600 O O . ALA A 1 84 ? 11.898 -0.180 -22.644 1.00 85.12 84 ALA A O 1
ATOM 601 N N . THR A 1 85 ? 13.005 -1.962 -23.436 1.00 83.56 85 THR A N 1
ATOM 602 C CA . THR A 1 85 ? 11.962 -2.910 -23.007 1.00 83.56 85 THR A CA 1
ATOM 603 C C . THR A 1 85 ? 11.865 -3.041 -21.487 1.00 83.56 85 THR A C 1
ATOM 605 O O . THR A 1 85 ? 10.760 -3.139 -20.954 1.00 83.56 85 THR A O 1
ATOM 608 N N . MET A 1 86 ? 12.999 -3.011 -20.779 1.00 79.75 86 MET A N 1
ATOM 609 C CA . MET A 1 86 ? 13.029 -3.067 -19.315 1.00 79.75 86 MET A CA 1
ATOM 610 C C . MET A 1 86 ? 12.476 -1.788 -18.695 1.00 79.75 86 MET A C 1
ATOM 612 O O . MET A 1 86 ? 11.660 -1.865 -17.779 1.00 79.75 86 MET A O 1
ATOM 616 N N . ASP A 1 87 ? 12.850 -0.629 -19.234 1.00 83.88 87 ASP A N 1
ATOM 617 C CA . ASP A 1 87 ? 12.344 0.668 -18.791 1.00 83.88 87 ASP A CA 1
ATOM 618 C C . ASP A 1 87 ? 10.828 0.756 -18.986 1.00 83.88 87 ASP A C 1
ATOM 620 O O . ASP A 1 87 ? 10.112 1.144 -18.064 1.00 83.88 87 ASP A O 1
ATOM 624 N N . ALA A 1 88 ? 10.315 0.314 -20.138 1.00 85.38 88 ALA A N 1
ATOM 625 C CA . ALA A 1 88 ? 8.878 0.265 -20.396 1.00 85.38 88 ALA A CA 1
ATOM 626 C C . ALA A 1 88 ? 8.146 -0.693 -19.439 1.00 85.38 88 ALA A C 1
ATOM 628 O O . ALA A 1 88 ? 7.076 -0.361 -18.929 1.00 85.38 88 ALA A O 1
ATOM 629 N N . ALA A 1 89 ? 8.722 -1.864 -19.148 1.00 81.94 89 ALA A N 1
ATOM 630 C CA . ALA A 1 89 ? 8.151 -2.806 -18.187 1.00 81.94 89 ALA A CA 1
ATOM 631 C C . ALA A 1 89 ? 8.139 -2.236 -16.757 1.00 81.94 89 ALA A C 1
ATOM 633 O O . ALA A 1 89 ? 7.154 -2.391 -16.037 1.00 81.94 89 ALA A O 1
ATOM 634 N N . MET A 1 90 ? 9.205 -1.538 -16.355 1.00 80.94 90 MET A N 1
ATOM 635 C CA . MET A 1 90 ? 9.283 -0.858 -15.062 1.00 80.94 90 MET A CA 1
ATOM 636 C C . MET A 1 90 ? 8.298 0.303 -14.955 1.00 80.94 90 MET A C 1
ATOM 638 O O . MET A 1 90 ? 7.681 0.466 -13.906 1.00 80.94 90 MET A O 1
ATOM 642 N N . GLN A 1 91 ? 8.150 1.099 -16.013 1.00 82.50 91 GLN A N 1
ATOM 643 C CA . GLN A 1 91 ? 7.157 2.171 -16.074 1.00 82.50 91 GLN A CA 1
ATOM 644 C C . GLN A 1 91 ? 5.750 1.594 -15.948 1.00 82.50 91 GLN A C 1
ATOM 646 O O . GLN A 1 91 ? 5.006 2.018 -15.077 1.00 82.50 91 GLN A O 1
ATOM 651 N N . HIS A 1 92 ? 5.432 0.537 -16.698 1.00 79.44 92 HIS A N 1
ATOM 652 C CA . HIS A 1 92 ? 4.129 -0.115 -16.604 1.00 79.44 92 HIS A CA 1
ATOM 653 C C . HIS A 1 92 ? 3.847 -0.690 -15.208 1.00 79.44 92 HIS A C 1
ATOM 655 O O . HIS A 1 92 ? 2.737 -0.560 -14.700 1.00 79.44 92 HIS A O 1
ATOM 661 N N . ALA A 1 93 ? 4.845 -1.300 -14.561 1.00 77.81 93 ALA A N 1
ATOM 662 C CA . ALA A 1 93 ? 4.705 -1.795 -13.192 1.00 77.81 93 ALA A CA 1
ATOM 663 C C . ALA A 1 93 ? 4.486 -0.655 -12.181 1.00 77.81 93 ALA A C 1
ATOM 665 O O . ALA A 1 93 ? 3.691 -0.802 -11.256 1.00 77.81 93 ALA A O 1
ATOM 666 N N . GLN A 1 94 ? 5.163 0.482 -12.364 1.00 76.12 94 GLN A N 1
ATOM 667 C CA . GLN A 1 94 ? 4.963 1.672 -11.535 1.00 76.12 94 GLN A CA 1
ATOM 668 C C . GLN A 1 94 ? 3.594 2.311 -11.769 1.00 76.12 94 GLN A C 1
ATOM 670 O O . GLN A 1 94 ? 2.951 2.711 -10.806 1.00 76.12 94 GLN A O 1
ATOM 675 N N . ASP A 1 95 ? 3.134 2.382 -13.014 1.00 74.31 95 ASP A N 1
ATOM 676 C CA . ASP A 1 95 ? 1.821 2.924 -13.356 1.00 74.31 95 ASP A CA 1
ATOM 677 C C . ASP A 1 95 ? 0.707 2.037 -12.793 1.00 74.31 95 ASP A C 1
ATOM 679 O O . ASP A 1 95 ? -0.234 2.547 -12.201 1.00 74.31 95 ASP A O 1
ATOM 683 N N . LYS A 1 96 ? 0.860 0.708 -12.855 1.00 66.62 96 LYS A N 1
ATOM 684 C CA . LYS A 1 96 ? -0.052 -0.238 -12.193 1.00 66.62 96 LYS A CA 1
ATOM 685 C C . LYS A 1 96 ? -0.076 -0.069 -10.677 1.00 66.62 96 LYS A C 1
ATOM 687 O O . LYS A 1 96 ? -1.150 -0.051 -10.089 1.00 66.62 96 LYS A O 1
ATOM 692 N N . ALA A 1 97 ? 1.089 0.093 -10.052 1.00 61.78 97 ALA A N 1
ATOM 693 C CA . ALA A 1 97 ? 1.167 0.347 -8.617 1.00 61.78 97 ALA A CA 1
ATOM 694 C C . ALA A 1 97 ? 0.503 1.681 -8.227 1.00 61.78 97 ALA A C 1
ATOM 696 O O . ALA A 1 97 ? -0.118 1.760 -7.173 1.00 61.78 97 ALA A O 1
ATOM 697 N N . LYS A 1 98 ? 0.593 2.706 -9.084 1.00 58.97 98 LYS A N 1
ATOM 698 C CA . LYS A 1 98 ? -0.088 3.993 -8.887 1.00 58.97 98 LYS A CA 1
ATOM 699 C C . LYS A 1 98 ? -1.595 3.907 -9.116 1.00 58.97 98 LYS A C 1
ATOM 701 O O . LYS A 1 98 ? -2.337 4.481 -8.337 1.00 58.97 98 LYS A O 1
ATOM 706 N N . GLU A 1 99 ? -2.054 3.172 -10.129 1.00 57.56 99 GLU A N 1
ATOM 707 C CA . GLU A 1 99 ? -3.486 2.914 -10.357 1.00 57.56 99 GLU A CA 1
ATOM 708 C C . GLU A 1 99 ? -4.125 2.194 -9.152 1.00 57.56 99 GLU A C 1
ATOM 710 O O . GLU A 1 99 ? -5.246 2.511 -8.767 1.00 57.56 99 GLU A O 1
ATOM 715 N N . GLU A 1 100 ? -3.405 1.265 -8.513 1.00 54.78 100 GLU A N 1
ATOM 716 C CA . GLU A 1 100 ? -3.853 0.601 -7.277 1.00 54.78 100 GLU A CA 1
ATOM 717 C C . GLU A 1 100 ? -3.833 1.525 -6.040 1.00 54.78 100 GLU A C 1
ATOM 719 O O . GLU A 1 100 ? -4.561 1.283 -5.072 1.00 54.78 100 GLU A O 1
ATOM 724 N N . GLU A 1 101 ? -3.009 2.577 -6.053 1.00 52.56 101 GLU A N 1
ATOM 725 C CA . GLU A 1 101 ? -2.913 3.578 -4.985 1.00 52.56 101 GLU A CA 1
ATOM 726 C C . GLU A 1 101 ? -3.971 4.688 -5.133 1.00 52.56 101 GLU A C 1
ATOM 728 O O . GLU A 1 101 ? -4.555 5.091 -4.128 1.00 52.56 101 GLU A O 1
ATOM 733 N N . ASP A 1 102 ? -4.312 5.100 -6.359 1.00 49.41 102 ASP A N 1
ATOM 734 C CA . ASP A 1 102 ? -5.364 6.095 -6.645 1.00 49.41 102 ASP A CA 1
ATOM 735 C C . ASP A 1 102 ? -6.766 5.607 -6.213 1.00 49.41 102 ASP A C 1
ATOM 737 O O . ASP A 1 102 ? -7.582 6.383 -5.716 1.00 49.41 102 ASP A O 1
ATOM 741 N N . ASP A 1 103 ? -7.044 4.298 -6.273 1.00 52.41 103 ASP A N 1
ATOM 742 C CA . ASP A 1 103 ? -8.287 3.710 -5.731 1.00 52.41 103 ASP A CA 1
ATOM 743 C C . ASP A 1 103 ? -8.369 3.769 -4.180 1.00 52.41 103 ASP A C 1
ATOM 745 O O . ASP A 1 103 ? -9.429 3.523 -3.574 1.00 52.41 103 ASP A O 1
ATOM 749 N N . ALA A 1 104 ? -7.258 4.102 -3.508 1.00 55.97 104 ALA A N 1
ATOM 750 C CA . ALA A 1 104 ? -7.169 4.277 -2.060 1.00 55.97 104 ALA A CA 1
ATOM 751 C C . ALA A 1 104 ? -7.441 5.721 -1.579 1.00 55.97 104 ALA A C 1
ATOM 753 O O . ALA A 1 104 ? -7.434 5.946 -0.363 1.00 55.97 104 ALA A O 1
ATOM 754 N N . GLU A 1 105 ? -7.732 6.674 -2.474 1.00 58.12 105 GLU A N 1
ATOM 755 C CA . GLU A 1 105 ? -7.803 8.108 -2.143 1.00 58.12 105 GLU A CA 1
ATOM 756 C C . GLU A 1 105 ? -9.092 8.599 -1.456 1.00 58.12 105 GLU A C 1
ATOM 758 O O . GLU A 1 105 ? -9.122 9.729 -0.971 1.00 58.12 105 GLU A O 1
ATOM 763 N N . ASP A 1 106 ? -10.143 7.787 -1.282 1.00 67.81 106 ASP A N 1
ATOM 764 C CA . ASP A 1 106 ? -11.396 8.313 -0.691 1.00 67.81 106 ASP A CA 1
ATOM 765 C C . ASP A 1 106 ? -11.311 8.597 0.831 1.00 67.81 106 ASP A C 1
ATOM 767 O O . ASP A 1 106 ? -12.337 8.767 1.492 1.00 67.81 106 ASP A O 1
ATOM 771 N N . GLY A 1 107 ? -10.115 8.585 1.441 1.00 83.50 107 GLY A N 1
ATOM 772 C CA . GLY A 1 107 ? -9.861 8.927 2.854 1.00 83.50 107 GLY A CA 1
ATOM 773 C C . GLY A 1 107 ? -10.526 8.003 3.888 1.00 83.50 107 GLY A C 1
ATOM 774 O O . GLY A 1 107 ? -10.277 8.096 5.094 1.00 83.50 107 GLY A O 1
ATOM 775 N N . TRP A 1 108 ? -11.357 7.066 3.433 1.00 88.00 108 TRP A N 1
ATOM 776 C CA . TRP A 1 108 ? -12.175 6.197 4.267 1.00 88.00 108 TRP A CA 1
ATOM 777 C C . TRP A 1 108 ? -11.330 5.319 5.188 1.00 88.00 108 TRP A C 1
ATOM 779 O O . TRP A 1 108 ? -11.710 5.081 6.333 1.00 88.00 108 TRP A O 1
ATOM 789 N N . ARG A 1 109 ? -10.166 4.852 4.719 1.00 91.31 109 ARG A N 1
ATOM 790 C CA . ARG A 1 109 ? -9.290 3.954 5.483 1.00 91.31 109 ARG A CA 1
ATOM 791 C C . ARG A 1 109 ? -8.717 4.665 6.704 1.00 91.31 109 ARG A C 1
ATOM 793 O O . ARG A 1 109 ? -8.729 4.112 7.807 1.00 91.31 109 ARG A O 1
ATOM 800 N N . GLU A 1 110 ? -8.273 5.904 6.517 1.00 93.12 110 GLU A N 1
ATOM 801 C CA . GLU A 1 110 ? -7.830 6.762 7.611 1.00 93.12 110 GLU A CA 1
ATOM 802 C C . GLU A 1 110 ? -8.998 7.072 8.558 1.00 93.12 110 GLU A C 1
ATOM 804 O O . GLU A 1 110 ? -8.866 6.908 9.773 1.00 93.12 110 GLU A O 1
ATOM 809 N N . HIS A 1 111 ? -10.173 7.413 8.019 1.00 92.75 111 HIS A N 1
ATOM 810 C CA . HIS A 1 111 ? -11.376 7.660 8.815 1.00 92.75 111 HIS A CA 1
ATOM 811 C C . HIS A 1 111 ? -11.764 6.453 9.689 1.00 92.75 111 HIS A C 1
ATOM 813 O O . HIS A 1 111 ? -11.951 6.609 10.898 1.00 92.75 111 HIS A O 1
ATOM 819 N N . CYS A 1 112 ? -11.836 5.244 9.122 1.00 94.62 112 CYS A N 1
ATOM 820 C CA . CYS A 1 112 ? -12.142 4.008 9.850 1.00 94.62 112 CYS A CA 1
ATOM 821 C C . CYS A 1 112 ? -11.103 3.720 10.940 1.00 94.62 112 CYS A C 1
ATOM 823 O O . CYS A 1 112 ? -11.468 3.354 12.058 1.00 94.62 112 CYS A O 1
ATOM 825 N N . THR A 1 113 ? -9.817 3.910 10.634 1.00 94.75 113 THR A N 1
ATOM 826 C CA . THR A 1 113 ? -8.713 3.653 11.570 1.00 94.75 113 THR A CA 1
ATOM 827 C C . THR A 1 113 ? -8.759 4.616 12.752 1.00 94.75 113 THR A C 1
ATOM 829 O O . THR A 1 113 ? -8.774 4.182 13.906 1.00 94.75 113 THR A O 1
ATOM 832 N N . ASN A 1 114 ? -8.864 5.918 12.480 1.00 93.31 114 ASN A N 1
ATOM 833 C CA . ASN A 1 114 ? -8.943 6.953 13.511 1.00 93.31 114 ASN A CA 1
ATOM 834 C C . ASN A 1 114 ? -10.178 6.759 14.402 1.00 93.31 114 ASN A C 1
ATOM 836 O O . ASN A 1 114 ? -10.107 6.891 15.627 1.00 93.31 114 ASN A O 1
ATOM 840 N N . THR A 1 115 ? -11.304 6.378 13.799 1.00 93.25 115 THR A N 1
ATOM 841 C CA . THR A 1 115 ? -12.562 6.137 14.512 1.00 93.25 115 THR A CA 1
ATOM 842 C C . THR A 1 115 ? -12.507 4.876 15.377 1.00 93.25 115 THR A C 1
ATOM 844 O O . THR A 1 115 ? -12.968 4.893 16.519 1.00 93.25 115 THR A O 1
ATOM 847 N N . TYR A 1 116 ? -11.874 3.804 14.894 1.00 94.88 116 TYR A N 1
ATOM 848 C CA . TYR A 1 116 ? -11.635 2.593 15.678 1.00 94.88 116 TYR A CA 1
ATOM 849 C C . TYR A 1 116 ? -10.733 2.854 16.886 1.00 94.88 116 TYR A C 1
ATOM 851 O O . TYR A 1 116 ? -11.073 2.442 17.995 1.00 94.88 116 TYR A O 1
ATOM 859 N N . VAL A 1 117 ? -9.616 3.565 16.689 1.00 93.31 117 VAL A N 1
ATOM 860 C CA . VAL A 1 117 ? -8.702 3.942 17.778 1.00 93.31 117 VAL A CA 1
ATOM 861 C C . VAL A 1 117 ? -9.445 4.760 18.823 1.00 93.31 117 VAL A C 1
ATOM 863 O O . VAL A 1 117 ? -9.367 4.436 20.007 1.00 93.31 117 VAL A O 1
ATOM 866 N N . ALA A 1 118 ? -10.237 5.749 18.387 1.00 91.31 118 ALA A N 1
ATOM 867 C CA . ALA A 1 118 ? -11.107 6.484 19.288 1.00 91.31 118 ALA A CA 1
ATOM 868 C C . ALA A 1 118 ? -11.992 5.500 20.064 1.00 91.31 118 ALA A C 1
ATOM 870 O O . ALA A 1 118 ? -11.862 5.423 21.285 1.00 91.31 118 ALA A O 1
ATOM 871 N N . CYS A 1 119 ? -12.833 4.714 19.382 1.00 91.75 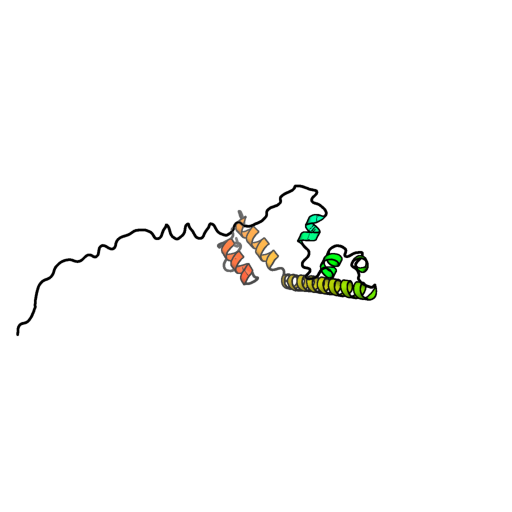119 CYS A N 1
ATOM 872 C CA . CYS A 1 119 ? -13.762 3.755 19.989 1.00 91.75 119 CYS A CA 1
ATOM 873 C C . CYS A 1 119 ? -13.086 2.846 21.032 1.00 91.75 119 CYS A C 1
ATOM 875 O O . CYS A 1 119 ? -13.548 2.773 22.171 1.00 91.75 119 CYS A O 1
ATOM 877 N N . ARG A 1 120 ? -11.962 2.215 20.669 1.00 90.12 120 ARG A N 1
ATOM 878 C CA . ARG A 1 120 ? -11.214 1.266 21.505 1.00 90.12 120 ARG A CA 1
ATOM 879 C C . ARG A 1 120 ? -10.614 1.919 22.749 1.00 90.12 120 ARG A C 1
ATOM 881 O O . ARG A 1 120 ? -10.699 1.354 23.836 1.00 90.12 120 ARG A O 1
ATOM 888 N N . ASP A 1 121 ? -10.001 3.090 22.599 1.00 86.62 121 ASP A N 1
ATOM 889 C CA . ASP A 1 121 ? -9.171 3.687 23.652 1.00 86.62 121 ASP A CA 1
ATOM 890 C C . ASP A 1 121 ? -9.991 4.463 24.701 1.00 86.62 121 ASP A C 1
ATOM 892 O O . ASP A 1 121 ? -9.440 5.058 25.634 1.00 86.62 121 ASP A O 1
ATOM 896 N N . GLN A 1 122 ? -11.323 4.493 24.586 1.00 69.38 122 GLN A N 1
ATOM 897 C CA . GLN A 1 122 ? -12.103 5.484 25.314 1.00 69.38 122 GLN A CA 1
ATOM 898 C C . GLN A 1 122 ? -12.341 5.232 26.799 1.00 69.38 122 GLN A C 1
ATOM 900 O O . GLN A 1 122 ? -13.010 4.295 27.228 1.00 69.38 122 GLN A O 1
ATOM 905 N N . LYS A 1 123 ? -11.920 6.245 27.573 1.00 60.12 123 LYS A N 1
ATOM 906 C CA . LYS A 1 123 ? -12.414 6.568 28.917 1.00 60.12 123 LYS A CA 1
ATOM 907 C C . LYS A 1 123 ? -13.526 7.638 28.911 1.00 60.12 123 LYS A C 1
ATOM 909 O O . LYS A 1 123 ? -14.401 7.542 29.770 1.00 60.12 123 LYS A O 1
ATOM 914 N N . LYS A 1 124 ? -13.541 8.616 27.977 1.00 56.91 124 LYS A N 1
ATOM 915 C CA . LYS A 1 124 ? -14.648 9.581 27.708 1.00 56.91 124 LYS A CA 1
ATOM 916 C C . LYS A 1 124 ? -14.513 10.277 26.325 1.00 56.91 124 LYS A C 1
ATOM 918 O O . LYS A 1 124 ? -13.394 10.660 25.996 1.00 56.91 124 LYS A O 1
ATOM 923 N N . PRO A 1 125 ? -15.619 10.590 25.604 1.00 64.88 125 PRO A N 1
ATOM 924 C CA . PRO A 1 125 ? -16.973 10.061 25.815 1.00 64.88 125 PRO A CA 1
ATOM 925 C C . PRO A 1 125 ? -16.978 8.527 25.738 1.00 64.88 125 PRO A C 1
ATOM 927 O O . PRO A 1 125 ? -15.998 7.922 25.333 1.00 64.88 125 PRO A O 1
ATOM 930 N N . ARG A 1 126 ? -18.013 7.864 26.258 1.00 81.06 126 ARG A N 1
ATOM 931 C CA . ARG A 1 126 ? -18.105 6.409 26.077 1.00 81.06 126 ARG A CA 1
ATOM 932 C C . ARG A 1 126 ? -18.622 6.143 24.673 1.00 81.06 126 ARG A C 1
ATOM 934 O O . ARG A 1 126 ? -19.512 6.860 24.212 1.00 81.06 126 ARG A O 1
ATOM 941 N N . TRP A 1 127 ? -18.024 5.165 24.012 1.00 88.06 127 TRP A N 1
ATOM 942 C CA . TRP A 1 127 ? -18.554 4.645 22.762 1.00 88.06 127 TRP A CA 1
ATOM 943 C C . TRP A 1 127 ? -19.441 3.464 23.065 1.00 88.06 127 TRP A C 1
ATOM 945 O O . TRP A 1 127 ? -19.184 2.717 24.011 1.00 88.06 127 TRP A O 1
ATOM 955 N N . ASP A 1 128 ? -20.498 3.366 22.280 1.00 88.00 128 ASP A N 1
ATOM 956 C CA . ASP A 1 128 ? -21.405 2.236 22.286 1.00 88.00 128 ASP A CA 1
ATOM 957 C C . ASP A 1 128 ? -21.068 1.320 21.100 1.00 88.00 128 ASP A C 1
ATOM 959 O O . ASP A 1 128 ? -20.501 1.778 20.110 1.00 88.00 128 ASP A O 1
ATOM 963 N N . GLY A 1 129 ? -21.373 0.026 21.229 1.00 89.19 129 GLY A N 1
ATOM 964 C CA . GLY A 1 129 ? -21.100 -0.991 20.207 1.00 89.19 129 GLY A CA 1
ATOM 965 C C . GLY A 1 129 ? -19.753 -1.719 20.344 1.00 89.19 129 GLY A C 1
ATOM 966 O O . GLY A 1 129 ? -18.899 -1.372 21.161 1.00 89.19 129 GLY A O 1
ATOM 967 N N . ASP A 1 130 ? -19.580 -2.778 19.548 1.00 93.12 130 ASP A N 1
ATOM 968 C CA . ASP A 1 130 ? -18.318 -3.518 19.434 1.00 93.12 130 ASP A CA 1
ATOM 969 C C . ASP A 1 130 ? -17.408 -2.817 18.418 1.00 93.12 130 ASP A C 1
ATOM 971 O O . ASP A 1 130 ? -17.598 -2.909 17.202 1.00 93.12 130 ASP A O 1
ATOM 975 N N . CYS A 1 131 ? -16.397 -2.115 18.934 1.00 93.25 131 CYS A N 1
ATOM 976 C CA . CYS A 1 131 ? -15.459 -1.340 18.129 1.00 93.25 131 CYS A CA 1
ATOM 977 C C . CYS A 1 131 ? -14.772 -2.166 17.035 1.00 93.25 131 CYS A C 1
ATOM 979 O O . CYS A 1 131 ? -14.534 -1.649 15.944 1.00 93.25 131 CYS A O 1
ATOM 981 N N . TYR A 1 132 ? -14.437 -3.431 17.307 1.00 94.81 132 TYR A N 1
ATOM 982 C CA . TYR A 1 132 ? -13.763 -4.277 16.326 1.00 94.81 132 TYR A CA 1
ATOM 983 C C . TYR A 1 132 ? -14.732 -4.730 15.231 1.00 94.81 132 TYR A C 1
ATOM 985 O O . TYR A 1 132 ? -14.400 -4.644 14.049 1.00 94.81 132 TYR A O 1
ATOM 993 N N . ALA A 1 133 ? -15.951 -5.134 15.596 1.00 96.69 133 ALA A N 1
ATOM 994 C CA . ALA A 1 133 ? -16.981 -5.484 14.616 1.00 96.69 133 ALA A CA 1
ATOM 995 C C . ALA A 1 133 ? -17.320 -4.296 13.695 1.00 96.69 133 ALA A C 1
ATOM 997 O O . ALA A 1 133 ? -17.417 -4.453 12.477 1.00 96.69 133 ALA A O 1
ATOM 998 N N . CYS A 1 134 ? -17.421 -3.092 14.259 1.00 96.06 134 CYS A N 1
ATOM 999 C CA . CYS A 1 134 ? -17.651 -1.870 13.493 1.00 96.06 134 CYS A CA 1
ATOM 1000 C C . CYS A 1 134 ? -16.474 -1.503 12.581 1.00 96.06 134 CYS A C 1
ATOM 1002 O O . CYS A 1 134 ? -16.702 -1.042 11.465 1.00 96.06 134 CYS A O 1
ATOM 1004 N N . PHE A 1 135 ? -15.231 -1.771 12.993 1.00 96.50 135 PHE A N 1
ATOM 1005 C CA . PHE A 1 135 ? -14.064 -1.599 12.126 1.00 96.50 135 PHE A CA 1
ATOM 1006 C C . PHE A 1 135 ? -14.109 -2.542 10.914 1.00 96.50 135 PHE A C 1
ATOM 1008 O O . PHE A 1 135 ? -13.959 -2.084 9.784 1.00 96.50 135 PHE A O 1
ATOM 1015 N N . ARG A 1 136 ? -14.438 -3.826 11.120 1.00 97.12 136 ARG A N 1
ATOM 1016 C CA . ARG A 1 136 ? -14.601 -4.798 10.021 1.00 97.12 136 ARG A CA 1
ATOM 1017 C C . ARG A 1 136 ? -15.722 -4.413 9.055 1.00 97.12 136 ARG A C 1
ATOM 1019 O O . ARG A 1 136 ? -15.585 -4.599 7.849 1.00 97.12 136 ARG A O 1
ATOM 1026 N N . TYR A 1 137 ? -16.819 -3.857 9.568 1.00 96.25 137 TYR A N 1
ATOM 1027 C CA . TYR A 1 137 ? -17.891 -3.311 8.734 1.00 96.25 137 TYR A CA 1
ATOM 1028 C C . TYR A 1 137 ? -17.405 -2.115 7.906 1.00 96.25 137 TYR A C 1
ATOM 1030 O O . TYR A 1 137 ? -17.669 -2.045 6.707 1.00 96.25 137 TYR A O 1
ATOM 1038 N N . CYS A 1 138 ? -16.657 -1.207 8.536 1.00 95.31 138 CYS A N 1
ATOM 1039 C CA . CYS A 1 138 ? -16.085 -0.026 7.898 1.00 95.31 138 CYS A CA 1
ATOM 1040 C C . CYS A 1 138 ? -15.147 -0.396 6.742 1.00 95.31 138 CYS A C 1
ATOM 1042 O O . CYS A 1 138 ? -15.197 0.241 5.699 1.00 95.31 138 CYS A O 1
ATOM 1044 N N . GLU A 1 139 ? -14.364 -1.470 6.873 1.00 94.31 139 GLU A N 1
ATOM 1045 C CA . GLU A 1 139 ? -13.523 -1.988 5.785 1.00 94.31 139 GLU A CA 1
ATOM 1046 C C . GLU A 1 139 ? -14.326 -2.531 4.597 1.00 94.31 139 GLU A C 1
ATOM 1048 O O . GLU A 1 139 ? -13.904 -2.376 3.455 1.00 94.31 139 GLU A O 1
ATOM 1053 N N . GLY A 1 140 ? -15.488 -3.141 4.845 1.00 94.12 140 GLY A N 1
ATOM 1054 C CA . GLY A 1 140 ? -16.351 -3.651 3.778 1.00 94.12 140 GLY A CA 1
ATOM 1055 C C . GLY A 1 140 ? -17.189 -2.569 3.094 1.00 94.12 140 GLY A C 1
ATOM 1056 O O . GLY A 1 140 ? -17.396 -2.624 1.887 1.00 94.12 140 GLY A O 1
ATOM 1057 N N . GLN A 1 141 ? -17.688 -1.598 3.862 1.00 93.56 141 GLN A N 1
ATOM 1058 C CA . GLN A 1 141 ? -18.605 -0.556 3.378 1.00 93.56 141 GLN A CA 1
ATOM 1059 C C . GLN A 1 141 ? -17.923 0.787 3.102 1.00 93.56 141 GLN A C 1
ATOM 1061 O O . GLN A 1 141 ? -18.588 1.726 2.675 1.00 93.56 141 GLN A O 1
ATOM 1066 N N . ARG A 1 142 ? -16.618 0.899 3.386 1.00 93.50 142 ARG A N 1
ATOM 1067 C CA . ARG A 1 142 ? -15.830 2.143 3.314 1.00 93.50 142 ARG A CA 1
ATOM 1068 C C . ARG A 1 142 ? -16.444 3.293 4.133 1.00 93.50 142 ARG A C 1
ATOM 1070 O O . ARG A 1 142 ? -16.194 4.460 3.863 1.00 93.50 142 ARG A O 1
ATOM 1077 N N . GLN A 1 143 ? -17.257 2.971 5.142 1.00 93.62 143 GLN A N 1
ATOM 1078 C CA . GLN A 1 143 ? -17.995 3.939 5.953 1.00 93.62 143 GLN A CA 1
ATOM 1079 C C . GLN A 1 143 ? -18.226 3.398 7.363 1.00 93.62 143 GLN A C 1
ATOM 1081 O O . GLN A 1 143 ? -18.672 2.263 7.550 1.00 93.62 143 GLN A O 1
ATOM 1086 N N . TRP A 1 144 ? -17.961 4.231 8.372 1.00 94.88 144 TRP A N 1
ATOM 1087 C CA . TRP A 1 144 ? -18.166 3.850 9.765 1.00 94.88 144 TRP A CA 1
ATOM 1088 C C . TRP A 1 144 ? -19.665 3.772 10.101 1.00 94.88 144 TRP A C 1
ATOM 1090 O O . TRP A 1 144 ? -20.395 4.729 9.812 1.00 94.88 144 TRP A O 1
ATOM 1100 N N . PRO A 1 145 ? -20.145 2.680 10.727 1.00 95.94 145 PRO A N 1
ATOM 1101 C CA . PRO A 1 145 ? -21.561 2.502 11.030 1.00 95.94 145 PRO A CA 1
ATOM 1102 C C . PRO A 1 145 ? -21.950 3.243 12.318 1.00 95.94 145 PRO A C 1
ATOM 1104 O O . PRO A 1 145 ? -22.022 2.645 13.391 1.00 95.94 145 PRO A O 1
ATOM 1107 N N . PHE A 1 146 ? -22.226 4.547 12.229 1.00 93.06 146 PHE A N 1
ATOM 1108 C CA . PHE A 1 146 ? -22.566 5.370 13.403 1.00 93.06 146 PHE A CA 1
ATOM 1109 C C . PHE A 1 146 ? -23.851 4.940 14.132 1.00 93.06 146 PHE A C 1
ATOM 1111 O O . PHE A 1 146 ? -23.960 5.149 15.337 1.00 93.06 146 PHE A O 1
ATOM 1118 N N . GLU A 1 147 ? -24.779 4.272 13.448 1.00 90.38 147 GLU A N 1
ATOM 1119 C CA . GLU A 1 147 ? -25.973 3.689 14.081 1.00 90.38 147 GLU A CA 1
ATOM 1120 C C . GLU A 1 147 ? -25.636 2.520 15.024 1.00 90.38 147 GLU A C 1
ATOM 1122 O O . GLU A 1 147 ? -26.360 2.258 15.981 1.00 90.38 147 GLU A O 1
ATOM 1127 N N . LEU A 1 148 ? -24.527 1.814 14.770 1.00 90.56 148 LEU A N 1
ATOM 1128 C CA . LEU A 1 148 ? -24.078 0.671 15.574 1.00 90.56 148 LEU A CA 1
ATOM 1129 C C . LEU A 1 148 ? -23.005 1.073 16.584 1.00 90.56 148 LEU A C 1
ATOM 1131 O O . LEU A 1 148 ? -23.017 0.608 17.722 1.00 90.56 148 LEU A O 1
ATOM 1135 N N . CYS A 1 149 ? -22.079 1.926 16.149 1.00 92.62 149 CYS A N 1
ATOM 1136 C CA . CYS A 1 149 ? -20.971 2.406 16.950 1.00 92.62 149 CYS A CA 1
ATOM 1137 C C . CYS A 1 149 ? -20.880 3.926 16.902 1.00 92.62 149 CYS A C 1
ATOM 1139 O O . CYS A 1 149 ? -20.294 4.497 15.980 1.00 92.62 149 CYS A O 1
ATOM 1141 N N . SER A 1 150 ? -21.412 4.588 17.926 1.00 90.06 150 SER A N 1
ATOM 1142 C CA . SER A 1 150 ? -21.361 6.042 18.061 1.00 90.06 150 SER A CA 1
ATOM 1143 C C . SER A 1 150 ? -20.879 6.493 19.431 1.00 90.06 150 SER A C 1
ATOM 1145 O O . SER A 1 150 ? -20.898 5.780 20.437 1.00 90.06 150 SER A O 1
ATOM 1147 N N . ARG A 1 151 ? -20.439 7.752 19.453 1.00 88.12 151 ARG A N 1
ATOM 1148 C CA . ARG A 1 151 ? -20.228 8.517 20.677 1.00 88.12 151 ARG A CA 1
ATOM 1149 C C . ARG A 1 151 ? -21.570 8.686 21.362 1.00 88.12 151 ARG A C 1
ATOM 1151 O O . ARG A 1 151 ? -22.458 9.307 20.785 1.00 88.12 151 ARG A O 1
ATOM 1158 N N . ARG A 1 152 ? -21.685 8.258 22.618 1.00 76.62 152 ARG A N 1
ATOM 1159 C CA . ARG A 1 152 ? -22.862 8.597 23.416 1.00 76.62 152 ARG A CA 1
ATOM 1160 C C . ARG A 1 152 ? -22.935 10.119 23.580 1.00 76.62 152 ARG A C 1
ATOM 1162 O O . ARG A 1 152 ? -22.061 10.709 24.229 1.00 76.62 152 ARG A O 1
ATOM 1169 N N . SER A 1 153 ? -23.937 10.754 22.970 1.00 65.06 153 SER A N 1
ATOM 1170 C CA . SER A 1 153 ? -24.235 12.167 23.213 1.00 65.06 153 SER A CA 1
ATOM 1171 C C . SER A 1 153 ? -24.658 12.321 24.671 1.00 65.06 153 SER A C 1
ATOM 1173 O O . SER A 1 153 ? -25.404 11.492 25.194 1.00 65.06 153 SER A O 1
ATOM 1175 N N . ARG A 1 154 ? -24.095 13.321 25.344 1.00 59.53 154 ARG A N 1
ATOM 1176 C CA . ARG A 1 154 ? -24.338 13.573 26.764 1.00 59.53 154 ARG A CA 1
ATOM 1177 C C . ARG A 1 154 ? -25.712 14.194 26.981 1.00 59.53 154 ARG A C 1
ATOM 1179 O O . ARG A 1 154 ? -26.101 15.002 26.113 1.00 59.53 154 ARG A O 1
#

Foldseek 3Di:
DDDDDDDDDDDDDDDDDDDPVVVVVVVPPPPPPDPDPDDDDDPDLVVQLVPQPDDDQLSSVCSSVVVCSVVSVDDPVRNVVVNVVVVVVVVVVVVVVVVVVVVVPPCLLVVLVVLLCPQVVDPPPHKAADSVVQSVVCVVVSDGDCVHIHRPDD

Radius of gyration: 34.31 Å; chains: 1; bounding box: 73×93×60 Å

pLDDT: mean 72.03, std 18.72, range [30.25, 97.12]